Protein AF-A0A8S0ZII4-F1 (afdb_monomer_lite)

InterPro domains:
  IPR012936 Endoplasmic reticulum vesicle transporter, C-terminal [PF07970] (2-78)
  IPR045888 Endoplasmic reticulum vesicle transporter [PTHR10984] (4-88)

Secondary structure (DSSP, 8-state):
-EE-TT--EE---------------TTTT--PPP---------S----EE--PPPHHHHHHHHHHHHHHHHHHHHHHHHHHHHHHHHHHHHHHHTT--

Sequence (98 aa):
MYVKLDKSILHSNQFSVTRHQKSVSNINAETGMPGAFFSYEISPIMVKYTEKERSIGHLATNICAIIGGVFTVAGILDAFLYHSLNAFQNKMVLGKSG

Radius of gyration: 36.67 Å; chains: 1; bounding box: 68×19×99 Å

Foldseek 3Di:
DEQDPVRDDDDDDDDDDDDDDDDDDPPDDPPDDDDDDDDDDDDPDDDYHYDDDDDVVVVVVVVCCVVVVVVVVVVVVVVVVVVVVVVVVVVVVVVVPD

Organism: Arctia plantaginis (NCBI:txid874455)

pLDDT: mean 77.97, std 12.43, range [43.47, 97.0]

Structure (mmCIF, N/CA/C/O backbone):
data_AF-A0A8S0ZII4-F1
#
_entry.id   AF-A0A8S0ZII4-F1
#
loop_
_atom_site.group_PDB
_atom_site.id
_atom_site.type_symbol
_atom_site.label_atom_id
_atom_site.label_alt_id
_atom_site.label_comp_id
_atom_site.label_asym_id
_atom_site.label_entity_id
_atom_site.label_seq_id
_atom_site.pdbx_PDB_ins_code
_atom_site.Cartn_x
_atom_site.Cartn_y
_atom_site.Cartn_z
_atom_site.occupancy
_atom_site.B_iso_or_equiv
_atom_site.auth_seq_id
_atom_site.auth_comp_id
_atom_site.auth_asym_id
_atom_site.auth_atom_id
_atom_site.pdbx_PDB_model_num
ATOM 1 N N . MET A 1 1 ? 2.649 -1.159 -16.646 1.00 70.25 1 MET A N 1
ATOM 2 C CA . MET A 1 1 ? 1.213 -0.934 -16.949 1.00 70.25 1 MET A CA 1
ATOM 3 C C . MET A 1 1 ? 0.538 -0.361 -15.711 1.00 70.25 1 MET A C 1
ATOM 5 O O . MET A 1 1 ? 0.520 -1.033 -14.682 1.00 70.25 1 MET A O 1
ATOM 9 N N . TYR A 1 2 ? 0.029 0.867 -15.785 1.00 73.06 2 TYR A N 1
ATOM 10 C CA . TYR A 1 2 ? -0.704 1.499 -14.684 1.00 73.06 2 TYR A CA 1
ATOM 11 C C . TYR A 1 2 ? -2.187 1.583 -15.044 1.00 73.06 2 TYR A C 1
ATOM 13 O O . TYR A 1 2 ? -2.533 2.151 -16.078 1.00 73.06 2 TYR A O 1
ATOM 21 N N . VAL A 1 3 ? -3.052 0.993 -14.223 1.00 78.38 3 VAL A N 1
ATOM 22 C CA . VAL A 1 3 ? -4.507 1.028 -14.409 1.00 78.38 3 VAL A CA 1
ATOM 23 C C . VAL A 1 3 ? -5.090 2.010 -13.400 1.00 78.38 3 VAL A C 1
ATOM 25 O O . VAL A 1 3 ? -5.050 1.749 -12.195 1.00 78.38 3 VAL A O 1
ATOM 28 N N . LYS A 1 4 ? -5.598 3.138 -13.906 1.00 72.94 4 LYS A N 1
ATOM 29 C CA . LYS A 1 4 ? -6.287 4.165 -13.113 1.00 72.94 4 LYS A CA 1
ATOM 30 C C . LYS A 1 4 ? -7.679 3.688 -12.686 1.00 72.94 4 LYS A C 1
ATOM 32 O O . LYS A 1 4 ? -8.240 2.764 -13.274 1.00 72.94 4 LYS A O 1
ATOM 37 N N . LEU A 1 5 ? -8.254 4.391 -11.713 1.00 72.94 5 LEU A N 1
ATOM 38 C CA . LEU A 1 5 ? -9.634 4.230 -11.235 1.00 72.94 5 LEU A CA 1
ATOM 39 C C . LEU A 1 5 ? -10.680 4.312 -12.361 1.00 72.94 5 LEU A C 1
ATOM 41 O O . LEU A 1 5 ? -11.617 3.522 -12.405 1.00 72.94 5 LEU A O 1
ATOM 45 N N . ASP A 1 6 ? -10.435 5.184 -13.339 1.00 78.19 6 ASP A N 1
ATOM 46 C CA . ASP A 1 6 ? -11.237 5.362 -14.559 1.00 78.19 6 ASP A CA 1
ATOM 47 C C . ASP A 1 6 ? -11.023 4.247 -15.612 1.00 78.19 6 ASP A C 1
ATOM 49 O O . ASP A 1 6 ? -11.322 4.399 -16.792 1.00 78.19 6 ASP A O 1
ATOM 53 N N . LYS A 1 7 ? -10.402 3.121 -15.233 1.00 72.56 7 LYS A N 1
ATOM 54 C CA . LYS A 1 7 ? -10.000 2.011 -16.125 1.00 72.56 7 LYS A CA 1
ATOM 55 C C . LYS A 1 7 ? -9.101 2.395 -17.307 1.00 72.56 7 LYS A C 1
ATOM 57 O O . LYS A 1 7 ? -8.749 1.522 -18.102 1.00 72.56 7 LYS A O 1
ATOM 62 N N . SER A 1 8 ? -8.664 3.647 -17.414 1.00 79.19 8 SER A N 1
ATOM 63 C CA . SER A 1 8 ? -7.674 4.055 -18.402 1.00 79.19 8 SER A CA 1
ATOM 64 C C . SER A 1 8 ? -6.325 3.395 -18.106 1.00 79.19 8 SER A C 1
ATOM 66 O O . SER A 1 8 ? -5.827 3.378 -16.974 1.00 79.19 8 SER A O 1
ATOM 68 N N . ILE A 1 9 ? -5.750 2.798 -19.150 1.00 78.06 9 ILE A N 1
ATOM 69 C CA . ILE A 1 9 ? -4.483 2.076 -19.086 1.00 78.06 9 ILE A CA 1
ATOM 70 C C . ILE A 1 9 ? -3.382 3.022 -19.555 1.00 78.06 9 ILE A C 1
ATOM 72 O O . ILE A 1 9 ? -3.332 3.400 -20.724 1.00 78.06 9 ILE A O 1
ATOM 76 N N . LEU A 1 10 ? -2.470 3.369 -18.651 1.00 81.44 10 LEU A N 1
ATOM 77 C CA . LEU A 1 10 ? -1.251 4.088 -18.991 1.00 81.44 10 LEU A CA 1
ATOM 78 C C . LEU A 1 10 ? -0.112 3.084 -19.211 1.00 81.44 10 LEU A C 1
ATOM 80 O O . LEU A 1 10 ? 0.296 2.345 -18.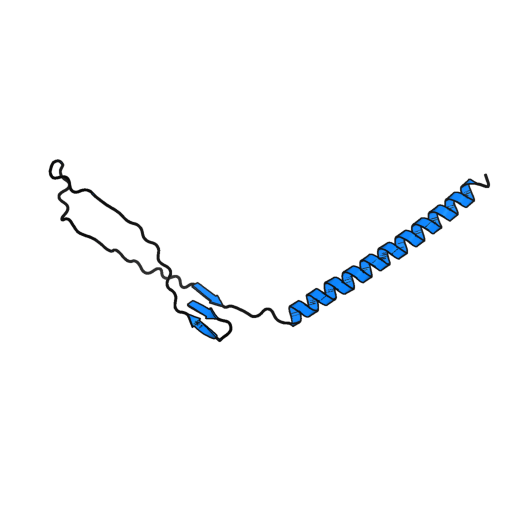302 1.00 81.44 10 LEU A O 1
ATOM 84 N N . HIS A 1 11 ? 0.408 3.068 -20.435 1.00 77.81 11 HIS A N 1
ATOM 85 C CA . HIS A 1 11 ? 1.597 2.308 -20.794 1.00 77.81 11 HIS A CA 1
ATOM 86 C C . HIS A 1 11 ? 2.837 3.140 -20.466 1.00 77.81 11 HIS A C 1
ATOM 88 O O . HIS A 1 11 ? 3.175 4.082 -21.173 1.00 77.81 11 HIS A O 1
ATOM 94 N N . SER A 1 12 ? 3.495 2.798 -19.361 1.00 82.50 12 SER A N 1
ATOM 95 C CA . SER A 1 12 ? 4.787 3.353 -18.967 1.00 82.50 12 SER A CA 1
ATOM 96 C C . SER A 1 12 ? 5.856 2.266 -19.001 1.00 82.50 12 SER A C 1
ATOM 98 O O . SER A 1 12 ? 5.587 1.110 -18.658 1.00 82.50 12 SER A O 1
ATOM 100 N N . ASN A 1 13 ? 7.065 2.658 -19.400 1.00 83.50 13 ASN A N 1
ATOM 101 C CA . ASN A 1 13 ? 8.251 1.809 -19.404 1.00 83.50 13 ASN A CA 1
ATOM 102 C C . ASN A 1 13 ? 9.253 2.356 -18.386 1.00 83.50 13 ASN A C 1
ATOM 104 O O . ASN A 1 13 ? 9.474 3.565 -18.323 1.00 83.50 13 ASN A O 1
ATOM 108 N N . GLN A 1 14 ? 9.843 1.468 -17.592 1.00 81.31 14 GLN A N 1
ATOM 109 C CA . GLN A 1 14 ? 10.950 1.801 -16.698 1.00 81.31 14 GLN A CA 1
ATOM 110 C C . GLN A 1 14 ? 12.250 1.345 -17.358 1.00 81.31 14 GLN A C 1
ATOM 112 O O . GLN A 1 14 ? 12.293 0.263 -17.941 1.00 81.31 14 GLN A O 1
ATOM 117 N N . PHE A 1 15 ? 13.294 2.166 -17.281 1.00 83.38 15 PHE A N 1
ATOM 118 C CA . PHE A 1 15 ? 14.601 1.864 -17.854 1.00 83.38 15 PHE A CA 1
ATOM 119 C C . PHE A 1 15 ? 15.712 2.233 -16.868 1.00 83.38 15 PHE A C 1
ATOM 121 O O . PHE A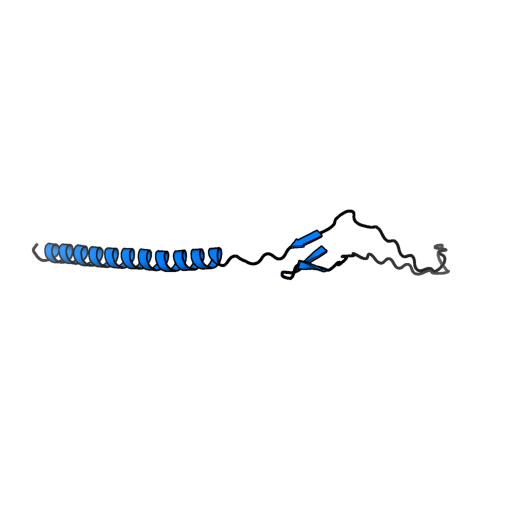 1 15 ? 15.566 3.161 -16.074 1.00 83.38 15 PHE A O 1
ATOM 128 N N . SER A 1 16 ? 16.818 1.496 -16.926 1.00 85.75 16 SER A N 1
ATOM 129 C CA . SER A 1 16 ? 18.041 1.770 -16.172 1.00 85.75 16 SER A CA 1
ATOM 130 C C . SER A 1 16 ? 19.184 1.964 -17.160 1.00 85.75 16 SER A C 1
ATOM 132 O O . SER A 1 16 ? 19.228 1.285 -18.185 1.00 85.75 16 SER A O 1
ATOM 134 N N . VAL A 1 17 ? 20.077 2.915 -16.887 1.00 86.25 17 VAL A N 1
ATOM 135 C CA . VAL A 1 17 ? 21.155 3.289 -17.810 1.00 86.25 17 VAL A CA 1
ATOM 136 C C . VAL A 1 17 ? 22.492 3.190 -17.101 1.00 86.25 17 VAL A C 1
ATOM 138 O O . VAL A 1 17 ? 22.714 3.845 -16.085 1.00 86.25 17 VAL A O 1
ATOM 141 N N . THR A 1 18 ? 23.416 2.448 -17.700 1.00 85.44 18 THR A N 1
ATOM 142 C CA . THR A 1 18 ? 24.826 2.452 -17.314 1.00 85.44 18 THR A CA 1
ATOM 143 C C . THR A 1 18 ? 25.626 3.144 -18.410 1.00 85.44 18 THR A C 1
ATOM 145 O O . THR A 1 18 ? 25.532 2.781 -19.580 1.00 85.44 18 THR A O 1
ATOM 148 N N . ARG A 1 19 ? 26.390 4.180 -18.047 1.00 85.25 19 ARG A N 1
ATOM 149 C CA . ARG A 1 19 ? 27.228 4.940 -18.984 1.00 85.25 19 ARG A CA 1
ATOM 150 C C . ARG A 1 19 ? 28.684 4.548 -18.799 1.00 85.25 19 ARG A C 1
ATOM 152 O O . ARG A 1 19 ? 29.177 4.537 -17.676 1.00 85.25 19 ARG A O 1
ATOM 159 N N . HIS A 1 20 ? 29.369 4.282 -19.904 1.00 82.62 20 HIS A N 1
ATOM 160 C CA . HIS A 1 20 ? 30.809 4.074 -19.922 1.00 82.62 20 HIS A CA 1
ATOM 161 C C . HIS A 1 20 ? 31.445 5.090 -20.870 1.00 82.62 20 HIS A C 1
ATOM 163 O O . HIS A 1 20 ? 30.976 5.266 -21.993 1.00 82.62 20 HIS A O 1
ATOM 169 N N . GLN A 1 21 ? 32.487 5.778 -20.409 1.00 80.56 21 GLN A N 1
ATOM 170 C CA . GLN A 1 21 ? 33.226 6.760 -21.195 1.00 80.56 21 GLN A CA 1
ATOM 171 C C . GLN A 1 21 ? 34.702 6.383 -21.170 1.00 80.56 21 GLN A C 1
ATOM 173 O O . GLN A 1 21 ? 35.277 6.192 -20.101 1.00 80.56 21 GLN A O 1
ATOM 178 N N . LYS A 1 22 ? 35.310 6.305 -22.353 1.00 72.69 22 LYS A N 1
ATOM 179 C CA . LYS A 1 22 ? 36.734 6.030 -22.524 1.00 72.69 22 LYS A CA 1
ATOM 180 C C . LYS A 1 22 ? 37.366 7.163 -23.322 1.00 72.69 22 LYS A C 1
ATOM 182 O O . LYS A 1 22 ? 36.863 7.515 -24.388 1.00 72.69 22 LYS A O 1
ATOM 187 N N . SER A 1 23 ? 38.435 7.758 -22.801 1.00 67.50 23 SER A N 1
ATOM 188 C CA . SER A 1 23 ? 39.206 8.778 -23.514 1.00 67.50 23 SER A CA 1
ATOM 189 C C . SER A 1 23 ? 40.188 8.104 -24.467 1.00 67.50 23 SER A C 1
ATOM 191 O O . SER A 1 23 ? 41.049 7.343 -24.030 1.00 67.50 23 SER A O 1
ATOM 193 N N . VAL A 1 24 ? 40.072 8.385 -25.764 1.00 65.38 24 VAL A N 1
ATOM 194 C CA . VAL A 1 24 ? 41.019 7.890 -26.770 1.00 65.38 24 VAL A CA 1
ATOM 195 C C . VAL A 1 24 ? 42.250 8.798 -26.757 1.00 65.38 24 VAL A C 1
ATOM 197 O O . VAL A 1 24 ? 42.191 9.940 -27.210 1.00 65.38 24 VAL A O 1
ATOM 200 N N . 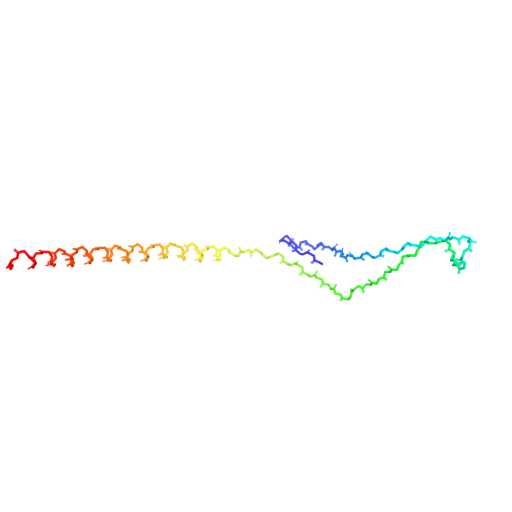SER A 1 25 ? 43.358 8.306 -26.199 1.00 62.03 25 SER A N 1
ATOM 201 C CA . SER A 1 25 ? 44.646 9.013 -26.158 1.00 62.03 25 SER A CA 1
ATOM 202 C C . SER A 1 25 ? 45.583 8.414 -27.205 1.00 62.03 25 SER A C 1
ATOM 204 O O . SER A 1 25 ? 45.891 7.228 -27.142 1.00 62.03 25 SER A O 1
ATOM 206 N N . ASN A 1 26 ? 46.099 9.230 -28.128 1.00 60.53 26 ASN A N 1
ATOM 207 C CA . ASN A 1 26 ? 46.967 8.782 -29.232 1.00 60.53 26 ASN A CA 1
ATOM 208 C C . ASN A 1 26 ? 48.355 8.251 -28.804 1.00 60.53 26 ASN A C 1
ATOM 210 O O . ASN A 1 26 ? 49.143 7.870 -29.661 1.00 60.53 26 ASN A O 1
ATOM 214 N N . ILE A 1 27 ? 48.680 8.247 -27.506 1.00 62.38 27 ILE A N 1
ATOM 215 C CA . ILE A 1 27 ? 50.042 7.987 -27.010 1.00 62.38 27 ILE A CA 1
ATOM 216 C C . ILE A 1 27 ? 50.202 6.568 -26.437 1.00 62.38 27 ILE A C 1
ATOM 218 O O . ILE A 1 27 ? 51.299 6.030 -26.488 1.00 62.38 27 ILE A O 1
ATOM 222 N N . ASN A 1 28 ? 49.129 5.913 -25.974 1.00 55.09 28 ASN A N 1
ATOM 223 C CA . ASN A 1 28 ? 49.203 4.566 -25.396 1.00 55.09 28 ASN A CA 1
ATOM 224 C C . ASN A 1 28 ? 48.036 3.694 -25.886 1.00 55.09 28 ASN A C 1
ATOM 226 O O . ASN A 1 28 ? 46.954 3.722 -25.314 1.00 55.09 28 ASN A O 1
ATOM 230 N N . ALA A 1 29 ? 48.286 2.954 -26.969 1.00 55.59 29 ALA A N 1
ATOM 231 C CA . ALA A 1 29 ? 47.757 1.624 -27.313 1.00 55.59 29 ALA A CA 1
ATOM 232 C C . ALA A 1 29 ? 46.262 1.272 -27.110 1.00 55.59 29 ALA A C 1
ATOM 234 O O . ALA A 1 29 ? 45.925 0.092 -27.125 1.00 55.59 29 ALA A O 1
ATOM 235 N N . GLU A 1 30 ? 45.339 2.224 -26.991 1.00 57.53 30 GLU A N 1
ATOM 236 C CA . GLU A 1 30 ? 43.901 1.930 -27.007 1.00 57.53 30 GLU A CA 1
ATOM 237 C C . GLU A 1 30 ? 43.248 2.561 -28.236 1.00 57.53 30 GLU A C 1
ATOM 239 O O . GLU A 1 30 ? 42.502 3.537 -28.163 1.00 57.53 30 GLU A O 1
ATOM 244 N N . THR A 1 31 ? 43.571 1.987 -29.397 1.00 59.53 31 THR A N 1
ATOM 245 C CA . THR A 1 31 ? 43.005 2.314 -30.710 1.00 59.53 31 THR A CA 1
ATOM 246 C C . THR A 1 31 ? 41.529 1.909 -30.761 1.00 59.53 31 THR A C 1
ATOM 248 O O . THR A 1 31 ? 41.160 0.872 -31.304 1.00 59.53 31 THR A O 1
ATOM 251 N N . GLY A 1 32 ? 40.666 2.711 -30.143 1.00 63.34 32 GLY A N 1
ATOM 252 C CA . GLY A 1 32 ? 39.218 2.622 -30.297 1.00 63.34 32 GLY A CA 1
ATOM 253 C C . GLY A 1 32 ? 38.729 3.674 -31.286 1.00 63.34 32 GLY A C 1
ATOM 254 O O . GLY A 1 32 ? 39.079 4.846 -31.161 1.00 63.34 32 GLY A O 1
ATOM 255 N N . MET A 1 33 ? 37.907 3.275 -32.259 1.00 69.00 33 MET A N 1
ATOM 256 C CA . MET A 1 33 ? 37.177 4.229 -33.096 1.00 69.00 33 MET A CA 1
ATOM 257 C C . MET A 1 33 ? 36.258 5.070 -32.191 1.00 69.00 33 MET A C 1
ATOM 259 O O . MET A 1 33 ? 35.481 4.484 -31.431 1.00 69.00 33 MET A O 1
ATOM 263 N N . PRO A 1 34 ? 36.330 6.415 -32.230 1.00 73.38 34 PRO A N 1
ATOM 264 C CA . PRO A 1 34 ? 35.419 7.247 -31.459 1.00 73.38 34 PRO A CA 1
ATOM 265 C C . PRO A 1 34 ? 33.988 6.985 -31.930 1.00 73.38 34 PRO A C 1
ATOM 267 O O . PRO A 1 34 ? 33.680 7.095 -33.115 1.00 73.38 34 PRO A O 1
ATOM 270 N N . GLY A 1 35 ? 33.115 6.621 -30.996 1.00 76.69 35 GLY A N 1
ATOM 271 C CA . GLY A 1 35 ? 31.733 6.279 -31.295 1.00 76.69 35 GLY A CA 1
ATOM 272 C C . GLY A 1 35 ? 30.870 6.274 -30.040 1.00 76.69 35 GLY A C 1
ATOM 273 O O . GLY A 1 35 ? 31.355 6.023 -28.937 1.00 76.69 35 GLY A O 1
ATOM 274 N N . ALA A 1 36 ? 29.585 6.571 -30.215 1.00 83.06 36 ALA A N 1
ATOM 275 C CA . ALA A 1 36 ? 28.574 6.394 -29.182 1.00 83.06 36 ALA A CA 1
ATOM 276 C C . ALA A 1 36 ? 27.883 5.046 -29.409 1.00 83.06 36 ALA A C 1
ATOM 278 O O . ALA A 1 36 ? 27.250 4.838 -30.443 1.00 83.06 36 ALA A O 1
ATOM 279 N N . PHE A 1 37 ? 28.010 4.136 -28.446 1.00 84.12 37 PHE A N 1
ATOM 280 C CA . PHE A 1 37 ? 27.370 2.825 -28.494 1.00 84.12 37 PHE A CA 1
ATOM 281 C C . PHE A 1 37 ? 26.204 2.797 -27.509 1.00 84.12 37 PHE A C 1
ATOM 283 O O . PHE A 1 37 ? 26.381 3.052 -26.317 1.00 84.12 37 PHE A O 1
ATOM 290 N N . PHE A 1 38 ? 25.012 2.482 -28.011 1.00 86.88 38 PHE A N 1
ATOM 291 C CA . PHE A 1 38 ? 23.806 2.324 -27.205 1.00 86.88 38 PHE A CA 1
ATOM 292 C C . PHE A 1 38 ? 23.463 0.837 -27.140 1.00 86.88 38 PHE A C 1
ATOM 294 O O . PHE A 1 38 ? 22.975 0.274 -28.116 1.00 86.88 38 PHE A O 1
ATOM 301 N N . SER A 1 39 ? 23.745 0.198 -26.004 1.00 84.94 39 SER A N 1
ATOM 302 C CA . SER A 1 39 ? 23.278 -1.165 -25.732 1.00 84.94 39 SER A CA 1
ATOM 303 C C . SER A 1 39 ? 21.946 -1.103 -24.990 1.00 84.94 39 SER A C 1
ATOM 305 O O . SER A 1 39 ? 21.814 -0.348 -24.024 1.00 84.94 39 SER A O 1
ATOM 307 N N . TYR A 1 40 ? 20.960 -1.871 -25.450 1.00 85.75 40 TYR A N 1
ATOM 308 C CA . TYR A 1 40 ? 19.636 -1.956 -24.843 1.00 85.75 40 TYR A CA 1
ATOM 309 C C . TYR A 1 40 ? 19.252 -3.419 -24.645 1.00 85.75 40 TYR A C 1
ATOM 311 O O . TYR A 1 40 ? 19.184 -4.183 -25.605 1.00 85.75 40 TYR A O 1
ATOM 319 N N . GLU A 1 41 ? 18.963 -3.787 -23.401 1.00 83.56 41 GLU A N 1
ATOM 320 C CA . GLU A 1 41 ? 18.431 -5.098 -23.041 1.00 83.56 41 GLU A CA 1
ATOM 321 C C . GLU A 1 41 ? 17.016 -4.925 -22.482 1.00 83.56 41 GLU A C 1
ATOM 323 O O . GLU A 1 41 ? 16.786 -4.154 -21.545 1.00 83.56 41 GLU A O 1
ATOM 328 N N . ILE A 1 42 ? 16.047 -5.636 -23.066 1.00 83.38 42 ILE A N 1
ATOM 329 C CA . ILE A 1 42 ? 14.665 -5.637 -22.577 1.00 83.38 42 ILE A CA 1
ATOM 330 C C . ILE A 1 42 ? 14.588 -6.588 -21.385 1.00 83.38 42 ILE A C 1
ATOM 3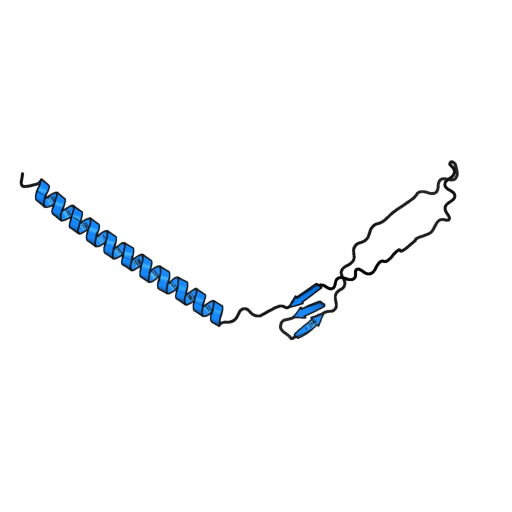32 O O . ILE A 1 42 ? 14.785 -7.793 -21.532 1.00 83.38 42 ILE A O 1
ATOM 336 N N . SER A 1 43 ? 14.252 -6.066 -20.205 1.00 81.69 43 SER A N 1
ATOM 337 C CA . SER A 1 43 ? 13.949 -6.920 -19.055 1.00 81.69 43 SER A CA 1
ATOM 338 C C . SER A 1 43 ? 12.643 -7.696 -19.298 1.00 81.69 43 SER A C 1
ATOM 340 O O . SER A 1 43 ? 11.645 -7.081 -19.678 1.00 81.69 43 SER A O 1
ATOM 342 N N . PRO A 1 44 ? 12.583 -9.014 -19.023 1.00 78.06 44 PRO A N 1
ATOM 343 C CA . PRO A 1 44 ? 11.370 -9.821 -19.198 1.00 78.06 44 PRO A CA 1
ATOM 344 C C . PRO A 1 44 ? 10.296 -9.566 -18.120 1.00 78.06 44 PRO A C 1
ATOM 346 O O . PRO A 1 44 ? 9.320 -10.309 -18.020 1.00 78.06 44 PRO A O 1
ATOM 349 N N . ILE A 1 45 ? 10.463 -8.538 -17.285 1.00 79.56 45 ILE A N 1
ATOM 350 C CA . ILE A 1 45 ? 9.593 -8.255 -16.144 1.00 79.56 45 ILE A CA 1
ATOM 351 C C . ILE A 1 45 ? 8.640 -7.107 -16.483 1.00 79.56 45 ILE A C 1
ATOM 353 O O . ILE A 1 45 ? 9.058 -5.999 -16.810 1.00 79.56 45 ILE A O 1
ATOM 357 N N . MET A 1 46 ? 7.338 -7.350 -16.318 1.00 78.06 46 MET A N 1
ATOM 358 C CA . MET A 1 46 ? 6.296 -6.332 -16.445 1.00 78.06 46 MET A CA 1
ATOM 359 C C . MET A 1 46 ? 5.616 -6.083 -15.098 1.00 78.06 46 MET A C 1
ATOM 361 O O . MET A 1 46 ? 4.994 -6.976 -14.527 1.00 78.06 46 MET A O 1
ATOM 365 N N . VAL A 1 47 ? 5.662 -4.837 -14.621 1.00 81.25 47 VAL A N 1
ATOM 366 C CA . VAL A 1 47 ? 4.981 -4.432 -13.384 1.00 81.25 47 VAL A CA 1
ATOM 367 C C . VAL A 1 47 ? 3.588 -3.876 -13.699 1.00 81.25 47 VAL A C 1
ATOM 369 O O . VAL A 1 47 ? 3.434 -2.957 -14.517 1.00 81.25 47 VAL A O 1
ATOM 372 N N . LYS A 1 48 ? 2.562 -4.436 -13.047 1.00 77.31 48 LYS A N 1
ATOM 373 C CA . LYS A 1 48 ? 1.162 -4.008 -13.163 1.00 77.31 48 LYS A CA 1
ATOM 374 C C . LYS A 1 48 ? 0.691 -3.385 -11.852 1.00 77.31 48 LYS A C 1
ATOM 376 O O . LYS A 1 48 ? 0.506 -4.088 -10.864 1.00 77.31 48 LYS A O 1
ATOM 381 N N . TYR A 1 49 ? 0.437 -2.081 -11.871 1.00 75.19 49 TYR A N 1
ATOM 382 C CA . TYR A 1 49 ? -0.171 -1.369 -10.749 1.00 75.19 49 TYR A CA 1
ATOM 383 C C . TYR A 1 49 ? -1.662 -1.196 -11.023 1.00 75.19 49 TYR A C 1
ATOM 385 O O . TYR A 1 49 ? -2.046 -0.685 -12.074 1.00 75.19 49 TYR A O 1
ATOM 393 N N . THR A 1 50 ? -2.499 -1.681 -10.107 1.00 72.81 50 THR A N 1
ATOM 394 C CA . THR A 1 50 ? -3.958 -1.524 -10.175 1.00 72.81 50 THR A CA 1
ATOM 395 C C . THR A 1 50 ? -4.407 -0.725 -8.966 1.00 72.81 50 THR A C 1
ATOM 397 O O . THR A 1 50 ? -4.265 -1.190 -7.835 1.00 72.81 50 THR A O 1
ATOM 400 N N . GLU A 1 51 ? -4.937 0.465 -9.206 1.00 65.12 51 GLU A N 1
ATOM 401 C CA . GLU A 1 51 ? -5.527 1.297 -8.165 1.00 65.12 51 GLU A CA 1
ATOM 402 C C . GLU A 1 51 ? -6.933 0.764 -7.854 1.00 65.12 51 GLU A C 1
ATOM 404 O O . GLU A 1 51 ? -7.785 0.681 -8.738 1.00 65.12 51 GLU A O 1
ATOM 409 N N . LYS A 1 52 ? -7.162 0.304 -6.619 1.00 69.19 52 LYS A N 1
ATOM 410 C CA . LYS A 1 52 ? -8.478 -0.162 -6.159 1.00 69.19 52 LYS A CA 1
ATOM 411 C C . LYS A 1 52 ? -9.067 0.878 -5.219 1.00 69.19 52 LYS A C 1
ATOM 413 O O . LYS A 1 52 ? -8.401 1.258 -4.255 1.00 69.19 52 LYS A O 1
ATOM 418 N N . GLU A 1 53 ? -10.319 1.270 -5.443 1.00 65.69 53 GLU A N 1
ATOM 419 C CA . GLU A 1 53 ? -11.047 2.070 -4.458 1.00 65.69 53 GLU A CA 1
ATOM 420 C C . GLU A 1 53 ? -11.172 1.297 -3.149 1.00 65.69 53 GLU A C 1
ATOM 422 O O . GLU A 1 53 ? -11.519 0.111 -3.116 1.00 65.69 53 GLU A O 1
ATOM 427 N N . ARG A 1 54 ? -10.866 1.973 -2.042 1.00 66.56 54 ARG A N 1
ATOM 428 C CA . ARG A 1 54 ? -11.160 1.446 -0.712 1.00 66.56 54 ARG A CA 1
ATOM 429 C C . ARG A 1 54 ? -12.681 1.457 -0.554 1.00 66.56 54 ARG A C 1
ATOM 431 O O . ARG A 1 54 ? -13.297 2.512 -0.613 1.00 66.56 54 ARG A O 1
ATOM 438 N N . SER A 1 55 ? -13.279 0.278 -0.379 1.00 75.75 55 SER A N 1
ATOM 439 C CA . SER A 1 55 ? -14.733 0.140 -0.234 1.00 75.75 55 SER A CA 1
ATOM 440 C C . SER A 1 55 ? -15.267 0.959 0.947 1.00 75.75 55 SER A C 1
ATOM 442 O O . SER A 1 55 ? -14.678 0.941 2.030 1.00 75.75 55 SER A O 1
ATOM 444 N N . ILE A 1 56 ? -16.431 1.592 0.765 1.00 77.81 56 ILE A N 1
ATOM 445 C CA . ILE A 1 56 ? -17.201 2.277 1.821 1.00 77.81 56 ILE A CA 1
ATOM 446 C C . ILE A 1 56 ? -17.486 1.320 2.996 1.00 77.81 56 ILE A C 1
ATOM 448 O O . ILE A 1 56 ? -17.546 1.746 4.148 1.00 77.81 56 ILE A O 1
ATOM 452 N N . GLY A 1 57 ? -17.555 0.008 2.735 1.00 81.75 57 GLY A N 1
ATOM 453 C CA . GLY A 1 57 ? -17.661 -1.012 3.780 1.00 81.75 57 GLY A CA 1
ATOM 454 C C . GLY A 1 57 ? -16.492 -0.990 4.773 1.00 81.75 57 GLY A C 1
ATOM 455 O O . GLY A 1 57 ? -16.722 -1.073 5.974 1.00 81.75 57 GLY A O 1
ATOM 456 N N . HIS A 1 58 ? -15.253 -0.780 4.312 1.00 86.25 58 HIS A N 1
ATOM 457 C CA . HIS A 1 58 ? -14.097 -0.658 5.212 1.00 86.25 58 HIS A CA 1
ATOM 458 C C . HIS A 1 58 ? -14.181 0.591 6.093 1.00 86.25 58 HIS A C 1
ATOM 460 O O . HIS A 1 58 ? -13.789 0.544 7.257 1.00 86.25 58 HIS A O 1
ATOM 466 N N . LEU A 1 59 ? -14.714 1.695 5.565 1.00 86.19 59 LEU A N 1
ATOM 467 C CA . LEU A 1 59 ? -14.946 2.905 6.349 1.00 86.19 59 LEU A CA 1
ATOM 468 C C . LEU A 1 59 ? -15.994 2.654 7.443 1.00 86.19 59 LEU A C 1
ATOM 470 O O . LEU A 1 59 ? -15.761 2.994 8.600 1.00 86.19 59 LEU A O 1
ATOM 474 N N . ALA A 1 60 ? -17.113 2.014 7.094 1.00 87.94 60 ALA A N 1
ATOM 475 C CA . ALA A 1 60 ? -18.175 1.689 8.042 1.00 87.94 60 ALA A CA 1
ATOM 476 C C . ALA A 1 60 ? -17.682 0.762 9.166 1.00 87.94 60 ALA A C 1
ATOM 478 O O . ALA A 1 60 ? -17.961 1.013 10.339 1.00 87.94 60 ALA A O 1
ATOM 479 N N . THR A 1 61 ? -16.895 -0.266 8.830 1.00 92.94 61 THR A N 1
ATOM 480 C CA . THR A 1 61 ? -16.276 -1.150 9.828 1.00 92.94 61 THR A CA 1
ATOM 481 C C . THR A 1 61 ? -15.336 -0.382 10.753 1.00 92.94 61 THR A C 1
ATOM 483 O O . THR A 1 61 ? -15.402 -0.568 11.966 1.00 92.94 61 THR A O 1
ATOM 486 N N . ASN A 1 62 ? -14.510 0.519 10.214 1.00 91.75 62 ASN A N 1
ATOM 487 C CA . ASN A 1 62 ? -13.603 1.332 11.026 1.00 91.75 62 ASN A CA 1
ATOM 488 C C . ASN A 1 62 ? -14.366 2.259 11.984 1.00 91.75 62 ASN A C 1
ATOM 490 O O . ASN A 1 62 ? -14.009 2.353 13.155 1.00 91.75 62 ASN A O 1
ATOM 494 N N . ILE A 1 63 ? -15.438 2.906 11.518 1.00 94.38 63 ILE A N 1
ATOM 495 C CA . ILE A 1 63 ? -16.277 3.776 12.355 1.00 94.38 63 ILE A CA 1
ATOM 496 C C . ILE A 1 63 ? -16.945 2.966 13.472 1.00 94.38 63 ILE A C 1
ATOM 498 O O . ILE A 1 63 ? -16.881 3.355 14.636 1.00 94.38 63 ILE A O 1
ATOM 502 N N . CYS A 1 64 ? -17.535 1.817 13.135 1.00 93.06 64 CYS A N 1
ATOM 503 C CA . CYS A 1 64 ? -18.156 0.924 14.112 1.00 93.06 64 CYS A CA 1
ATOM 504 C C . CYS A 1 64 ? -17.148 0.464 15.178 1.00 93.06 64 CYS A C 1
ATOM 506 O O . CYS A 1 64 ? -17.441 0.532 16.371 1.00 93.06 64 CYS A O 1
ATOM 508 N N . ALA A 1 65 ? -15.939 0.076 14.762 1.00 96.00 65 ALA A N 1
ATOM 509 C CA . ALA A 1 65 ? -14.880 -0.355 15.669 1.00 96.00 65 ALA A CA 1
ATOM 510 C C . ALA A 1 65 ? -14.463 0.750 16.653 1.00 96.00 65 ALA A C 1
ATOM 512 O O . ALA A 1 65 ? -14.297 0.481 17.842 1.00 96.00 65 ALA A O 1
ATOM 513 N N . ILE A 1 66 ? -14.340 1.996 16.184 1.00 96.31 66 ILE A N 1
ATOM 514 C CA . ILE A 1 66 ? -13.983 3.133 17.042 1.00 96.31 66 ILE A CA 1
ATOM 515 C C . ILE A 1 66 ? -15.109 3.427 18.040 1.00 96.31 66 ILE A C 1
ATOM 517 O O . ILE A 1 66 ? -14.849 3.525 19.238 1.00 96.31 66 ILE A O 1
ATOM 521 N N . ILE A 1 67 ? -16.360 3.524 17.578 1.00 96.69 67 ILE A N 1
ATOM 522 C CA . ILE A 1 67 ? -17.505 3.851 18.444 1.00 96.69 67 ILE A CA 1
ATOM 523 C C . ILE A 1 67 ? -17.725 2.754 19.494 1.00 96.69 67 ILE A C 1
ATOM 525 O O . ILE A 1 67 ? -17.834 3.051 20.684 1.00 96.69 67 ILE A O 1
ATOM 529 N N . GLY A 1 68 ? -17.738 1.485 19.073 1.00 94.94 68 GLY A N 1
ATOM 530 C CA . GLY A 1 68 ? -17.895 0.347 19.979 1.00 94.94 68 GLY A CA 1
ATOM 531 C C . GLY A 1 68 ? -16.743 0.231 20.980 1.00 94.94 68 GLY A C 1
ATOM 532 O O . GLY A 1 68 ? -16.976 -0.045 22.159 1.00 94.94 68 GLY A O 1
ATOM 533 N N . GLY A 1 69 ? -15.512 0.511 20.540 1.00 96.06 69 GLY A N 1
ATOM 534 C CA . GLY A 1 69 ? -14.332 0.537 21.402 1.00 96.06 69 GLY A CA 1
ATOM 535 C C . GLY A 1 69 ? -14.427 1.608 22.487 1.00 96.06 69 GLY A C 1
ATOM 536 O O . GLY A 1 69 ? -14.261 1.298 23.665 1.00 96.06 69 GLY A O 1
ATOM 537 N N . VAL A 1 70 ? -14.767 2.848 22.120 1.00 97.00 70 VAL A N 1
ATOM 538 C CA . VAL A 1 70 ? -14.899 3.958 23.080 1.00 97.00 70 VAL A CA 1
ATOM 539 C C . VAL A 1 70 ? -16.004 3.683 24.099 1.00 97.00 70 VAL A C 1
ATOM 541 O O . VAL A 1 70 ? -15.779 3.868 25.293 1.00 97.00 70 VAL A O 1
ATOM 544 N N . PHE A 1 71 ? -17.166 3.189 23.662 1.00 95.19 71 PHE A N 1
ATOM 545 C CA . PHE A 1 71 ? -18.274 2.875 24.570 1.00 95.19 71 PHE A CA 1
ATOM 546 C C . PHE A 1 71 ? -17.909 1.764 25.565 1.00 95.19 71 PHE A C 1
ATOM 548 O O . PHE A 1 71 ? -18.176 1.881 26.760 1.00 95.19 71 PHE A O 1
ATOM 555 N N . THR A 1 72 ? -17.233 0.717 25.085 1.00 96.00 72 THR A N 1
ATOM 556 C CA . THR A 1 72 ? -16.771 -0.392 25.931 1.00 96.00 72 THR A CA 1
ATOM 557 C C . THR A 1 72 ? -15.756 0.088 26.967 1.00 96.00 72 THR A C 1
ATOM 559 O O . THR A 1 72 ? -15.883 -0.225 28.149 1.00 96.00 72 THR A O 1
ATOM 562 N N . VAL A 1 73 ? -14.767 0.884 26.550 1.00 96.00 73 VAL A N 1
ATOM 563 C CA . VAL A 1 73 ? -13.736 1.410 27.457 1.00 96.00 73 VAL A CA 1
ATOM 564 C C . VAL A 1 73 ? -14.346 2.361 28.488 1.00 96.00 73 VAL A C 1
ATOM 566 O O . VAL A 1 73 ? -14.027 2.249 29.669 1.00 96.00 73 VAL A O 1
ATOM 569 N N . ALA A 1 74 ? -15.258 3.247 28.079 1.00 94.44 74 ALA A N 1
ATOM 570 C CA . ALA A 1 74 ? -15.949 4.153 28.995 1.00 94.44 74 ALA A CA 1
ATOM 571 C C . ALA A 1 74 ? -16.763 3.392 30.055 1.00 94.44 74 ALA A C 1
ATOM 573 O O . ALA A 1 74 ? -16.651 3.698 31.239 1.00 94.44 74 ALA A O 1
ATOM 574 N N . GLY A 1 75 ? -17.517 2.362 29.652 1.00 93.12 75 GLY A N 1
ATOM 575 C CA . GLY A 1 75 ? -18.295 1.538 30.581 1.00 93.12 75 GLY A CA 1
ATOM 576 C C . GLY A 1 75 ? -17.427 0.748 31.567 1.00 93.12 75 GLY A C 1
ATOM 577 O O . GLY A 1 75 ? -17.758 0.668 32.748 1.00 93.12 75 GLY A O 1
ATOM 578 N N . ILE A 1 76 ? -16.288 0.211 31.114 1.00 94.94 76 ILE A N 1
ATOM 579 C CA . ILE A 1 76 ? -15.329 -0.471 31.999 1.00 94.94 76 ILE A CA 1
ATOM 580 C C . ILE A 1 76 ? -14.743 0.510 33.018 1.00 94.94 76 ILE A C 1
ATOM 582 O O . ILE A 1 76 ? -14.655 0.178 34.199 1.00 94.94 76 ILE A O 1
ATOM 586 N N . LEU A 1 77 ? -14.349 1.709 32.581 1.00 93.62 77 LEU A N 1
ATOM 587 C CA . LEU A 1 77 ? -13.784 2.728 33.466 1.00 93.62 77 LEU A CA 1
ATOM 588 C C . LEU A 1 77 ? -14.795 3.194 34.514 1.00 93.62 77 LEU A C 1
ATOM 590 O O . LEU A 1 77 ? -14.449 3.261 35.691 1.00 93.62 77 LEU A O 1
ATOM 594 N N . ASP A 1 78 ? -16.034 3.465 34.107 1.00 90.25 78 ASP A N 1
ATOM 595 C CA . ASP A 1 78 ? -17.101 3.880 35.019 1.00 90.25 78 ASP A CA 1
ATOM 596 C C . ASP A 1 78 ? -17.394 2.798 36.073 1.00 90.25 78 ASP A C 1
ATOM 598 O O . ASP A 1 78 ? -17.343 3.062 37.277 1.00 90.25 78 ASP A O 1
ATOM 602 N N . ALA A 1 79 ? -17.556 1.542 35.638 1.00 88.62 79 ALA A N 1
ATOM 603 C CA . ALA A 1 79 ? -17.770 0.410 36.536 1.00 88.62 79 ALA A CA 1
ATOM 604 C C . ALA A 1 79 ? -16.593 0.198 37.504 1.00 88.62 79 ALA A C 1
ATOM 606 O O . ALA A 1 79 ? -16.798 -0.091 38.687 1.00 88.62 79 ALA A O 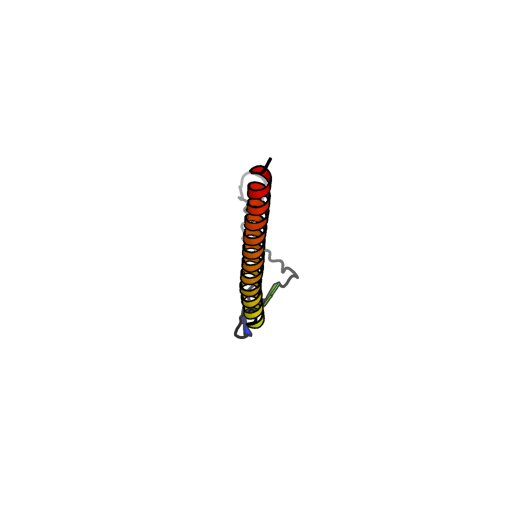1
ATOM 607 N N . PHE A 1 80 ? -15.355 0.362 37.026 1.00 91.44 80 PHE A N 1
ATOM 608 C CA . PHE A 1 80 ? -14.157 0.219 37.849 1.00 91.44 80 PHE A CA 1
ATOM 609 C C . PHE A 1 80 ? -14.042 1.335 38.892 1.00 91.44 80 PHE A C 1
ATOM 611 O O . PHE A 1 80 ? -13.768 1.057 40.061 1.00 91.44 80 PHE A O 1
ATOM 618 N N . LEU A 1 81 ? -14.292 2.588 38.502 1.00 89.31 81 LEU A N 1
ATOM 619 C CA . LEU A 1 81 ? -14.284 3.732 39.414 1.00 89.31 81 LEU A CA 1
ATOM 620 C C . LEU A 1 81 ? -15.366 3.594 40.487 1.00 89.31 81 LEU A C 1
ATOM 622 O O . LEU A 1 81 ? -15.064 3.739 41.672 1.00 89.31 81 LEU A O 1
ATOM 626 N N . TYR A 1 82 ? -16.593 3.243 40.099 1.00 86.31 82 TYR A N 1
ATOM 627 C CA . TYR A 1 82 ? -17.701 3.060 41.035 1.00 86.31 82 TYR A CA 1
ATOM 628 C C . TYR A 1 82 ? -17.422 1.937 42.044 1.00 86.31 82 TYR A C 1
ATOM 630 O O . TYR A 1 82 ? -17.604 2.108 43.252 1.00 86.31 82 TYR A O 1
ATOM 638 N N . HIS A 1 83 ? -16.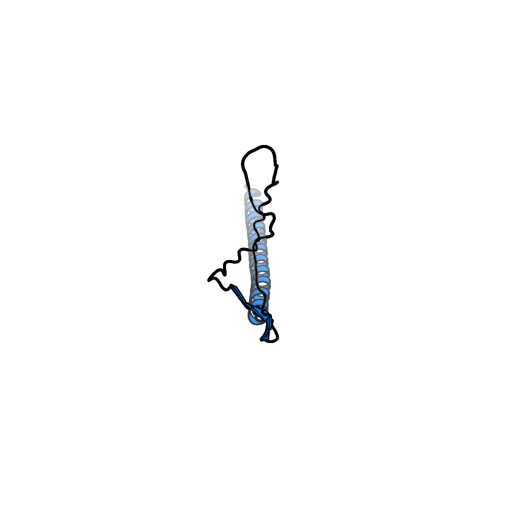906 0.798 41.575 1.00 80.88 83 HIS A N 1
ATOM 639 C CA . HIS A 1 83 ? -16.561 -0.319 42.452 1.00 80.88 83 HIS A CA 1
ATOM 640 C C . HIS A 1 83 ? -15.387 0.013 43.383 1.00 80.88 83 HIS A C 1
ATOM 642 O O . HIS A 1 83 ? -15.421 -0.335 44.562 1.00 80.88 83 HIS A O 1
ATOM 648 N N . SER A 1 84 ? -14.369 0.719 42.881 1.00 77.62 84 SER A N 1
ATOM 649 C CA . SER A 1 84 ? -13.198 1.118 43.666 1.00 77.62 84 SER A CA 1
ATOM 650 C C . SER A 1 84 ? -13.567 2.118 44.766 1.00 77.62 84 SER A C 1
ATOM 652 O O . SER A 1 84 ? -13.167 1.938 45.915 1.00 77.62 84 SER A O 1
ATOM 654 N N . LEU A 1 85 ? -14.411 3.111 44.459 1.00 77.69 85 LEU A N 1
ATOM 655 C CA . LEU A 1 85 ? -14.912 4.082 45.437 1.00 77.69 85 LEU A CA 1
ATOM 656 C C . LEU A 1 85 ? -15.772 3.416 46.519 1.00 77.69 85 LEU A C 1
ATOM 658 O O . LEU A 1 85 ? -15.521 3.624 47.708 1.00 77.69 85 LEU A O 1
ATOM 662 N N . ASN A 1 86 ? -16.721 2.558 46.134 1.00 77.44 86 ASN A N 1
ATOM 663 C CA . ASN A 1 86 ? -17.575 1.853 47.094 1.00 77.44 86 ASN A CA 1
ATOM 664 C C . ASN A 1 86 ? -16.772 0.867 47.962 1.00 77.44 86 ASN A C 1
ATOM 666 O O . ASN A 1 86 ? -17.009 0.755 49.167 1.00 77.44 86 ASN A O 1
ATOM 670 N N . ALA A 1 87 ? -15.784 0.172 47.390 1.00 71.31 87 ALA A N 1
ATOM 671 C CA . ALA A 1 87 ? -14.900 -0.719 48.139 1.00 71.31 87 ALA A CA 1
ATOM 672 C C . ALA A 1 87 ? -13.997 0.050 49.121 1.00 71.31 87 ALA A C 1
ATOM 674 O O . ALA A 1 87 ? -13.781 -0.414 50.245 1.00 71.31 87 ALA A O 1
ATOM 675 N N . PHE A 1 88 ? -13.507 1.235 48.739 1.00 72.25 88 PHE A N 1
ATOM 676 C CA . PHE A 1 88 ? -12.720 2.097 49.625 1.00 72.25 88 PHE A CA 1
ATOM 677 C C . PHE A 1 88 ? -13.559 2.680 50.761 1.00 72.25 88 PHE A C 1
ATOM 679 O O . PHE A 1 88 ? -13.116 2.676 51.908 1.00 72.25 88 PHE A O 1
ATOM 686 N N . GLN A 1 89 ? -14.779 3.141 50.477 1.00 66.44 89 GLN A N 1
ATOM 687 C CA . GLN A 1 89 ? -15.686 3.671 51.498 1.00 66.44 89 GLN A CA 1
ATOM 688 C C . GLN A 1 89 ? -16.057 2.605 52.530 1.00 66.44 89 GLN A C 1
ATOM 690 O O . GLN A 1 89 ? -15.935 2.855 53.728 1.00 66.44 89 GLN A O 1
ATOM 695 N N . ASN A 1 90 ? -16.396 1.390 52.089 1.00 62.62 90 ASN A N 1
ATOM 696 C CA . ASN A 1 90 ? -16.688 0.284 53.002 1.00 62.62 90 ASN A CA 1
ATOM 697 C C . ASN A 1 90 ? -15.481 -0.069 53.889 1.00 62.62 90 ASN A C 1
ATOM 699 O O . ASN A 1 90 ? -15.645 -0.340 55.077 1.00 62.62 90 ASN A O 1
ATOM 703 N N . LYS A 1 91 ? -14.254 -0.009 53.353 1.00 59.84 91 LYS A N 1
ATOM 704 C CA . LYS A 1 91 ? -13.035 -0.241 54.146 1.00 59.84 91 LYS A CA 1
ATOM 705 C C . LYS A 1 91 ? -12.700 0.917 55.096 1.00 59.84 91 LYS A C 1
ATOM 707 O O . LYS A 1 91 ? -12.243 0.656 56.205 1.00 59.84 91 LYS A O 1
ATOM 712 N N . MET A 1 92 ? -12.967 2.170 54.719 1.00 61.31 92 MET A N 1
ATOM 713 C CA . MET A 1 92 ? -12.797 3.329 55.611 1.00 61.31 92 MET A CA 1
ATOM 714 C C . MET A 1 92 ? -13.814 3.348 56.758 1.00 61.31 92 MET A C 1
ATOM 716 O O . MET A 1 92 ? -13.467 3.766 57.859 1.00 61.31 92 MET A O 1
ATOM 720 N N . VAL A 1 93 ? -15.048 2.888 56.526 1.00 60.22 93 VAL A N 1
ATOM 721 C CA . VAL A 1 93 ? -16.079 2.790 57.574 1.00 60.22 93 VAL A CA 1
ATOM 722 C C . VAL A 1 93 ? -15.734 1.685 58.579 1.00 60.22 93 VAL A C 1
ATOM 724 O O . VAL A 1 93 ? -15.836 1.910 59.780 1.00 60.22 93 VAL A O 1
ATOM 727 N N . LEU A 1 94 ? -15.228 0.535 58.118 1.00 61.69 94 LEU A N 1
ATOM 728 C CA . LEU A 1 94 ? -14.801 -0.562 59.000 1.00 61.69 94 LEU A CA 1
ATOM 729 C C . LEU A 1 94 ? -13.546 -0.228 59.827 1.00 61.69 94 LEU A C 1
ATOM 731 O O . LEU A 1 94 ? -13.423 -0.691 60.956 1.00 61.69 94 LEU A O 1
ATOM 735 N N . GLY A 1 95 ? -12.636 0.599 59.305 1.00 60.22 95 GLY A N 1
ATOM 736 C CA . GLY A 1 95 ? -11.433 1.038 60.025 1.00 60.22 95 GLY A CA 1
ATOM 737 C C . GLY A 1 95 ? -11.664 2.125 61.083 1.00 60.22 95 GLY A C 1
ATOM 738 O O . GLY A 1 95 ? -10.726 2.476 61.789 1.00 60.22 95 GLY A O 1
ATOM 739 N N . LYS A 1 96 ? -12.882 2.679 61.188 1.00 52.25 96 LYS A N 1
ATOM 740 C CA . LYS A 1 96 ? -13.226 3.762 62.132 1.00 52.25 96 LYS A CA 1
ATOM 741 C C . LYS A 1 96 ? -14.088 3.304 63.317 1.00 52.25 96 LYS A C 1
ATOM 743 O O . LYS A 1 96 ? -14.474 4.134 64.133 1.00 52.25 96 LYS A O 1
ATOM 748 N N . SER A 1 97 ? -14.405 2.011 63.399 1.00 47.66 97 SER A N 1
ATOM 749 C CA . SER A 1 97 ? -15.196 1.402 64.482 1.00 47.66 97 SER A CA 1
ATOM 750 C C . SER A 1 97 ? -14.414 0.364 65.299 1.00 47.66 97 SER A C 1
ATOM 752 O O . SER A 1 97 ? -15.028 -0.434 66.003 1.00 47.66 97 SER A O 1
ATOM 754 N N . GLY A 1 98 ? -13.082 0.369 65.194 1.00 43.47 98 GLY A N 1
ATOM 755 C CA . GLY A 1 98 ? -12.163 -0.391 66.046 1.00 43.47 98 GLY A CA 1
ATOM 756 C C . GLY A 1 98 ? -11.368 0.532 66.952 1.00 43.47 98 GLY A C 1
ATOM 757 O O . GLY A 1 98 ? -11.039 1.646 66.484 1.00 43.47 98 GLY A O 1
#